Protein AF-A0A920T6Q7-F1 (afdb_monomer)

Secondary structure (DSSP, 8-state):
---PPPGGG---HHHHHTTSS----STTPPP-------HHHHHHHHHHHHTT-

Sequence (53 aa):
MKDGLVMNSVVELGEVISNKINGRTSDKQITVADLTGVAVQDIQIAKAVLSHL

Mean predicted aligned error: 6.09 Å

Solvent-accessible surface area (backbone atoms only — not comparable to full-atom values): 3798 Å² total; per-residue (Å²): 132,84,87,65,87,57,74,90,77,66,76,60,67,67,38,37,76,67,67,77,38,86,69,92,89,53,93,87,64,84,86,86,82,89,78,90,73,57,76,68,58,59,52,53,52,52,51,56,55,61,77,74,110

Foldseek 3Di:
DPDDDDCVPDDDPVCCVVVVDPDDDDPPDDDDDDCPDDPVVVVVVVVVVVVVD

Radius of gyration: 15.55 Å; Cα contacts (8 Å, |Δi|>4): 9; chains: 1; bounding box: 34×26×36 Å

pLDDT: mean 87.7, std 12.87, range [43.0, 97.94]

Structure (mmCIF, N/CA/C/O backbone):
data_AF-A0A920T6Q7-F1
#
_entry.id   AF-A0A920T6Q7-F1
#
loop_
_atom_site.group_PDB
_atom_site.id
_atom_site.type_symbol
_atom_site.label_atom_id
_atom_site.label_alt_id
_atom_site.label_comp_id
_atom_site.label_asym_id
_atom_site.label_entity_id
_atom_site.label_seq_id
_atom_site.pdbx_PDB_ins_code
_atom_site.Cartn_x
_atom_site.Cartn_y
_atom_site.Cartn_z
_atom_site.occupancy
_atom_site.B_iso_or_equiv
_atom_site.auth_seq_id
_atom_site.auth_comp_id
_atom_site.auth_asym_id
_atom_site.auth_atom_id
_atom_site.pdbx_PDB_model_num
ATOM 1 N N . MET A 1 1 ? 21.063 17.461 -15.836 1.00 43.00 1 MET A N 1
ATOM 2 C CA . MET A 1 1 ? 19.821 17.478 -15.033 1.00 43.00 1 MET A CA 1
ATOM 3 C C . MET A 1 1 ? 19.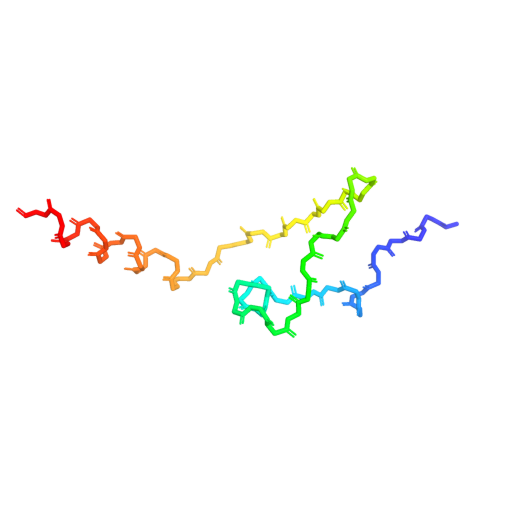597 16.058 -14.551 1.00 43.00 1 MET A C 1
ATOM 5 O O . MET A 1 1 ? 19.821 15.157 -15.343 1.00 43.00 1 MET A O 1
ATOM 9 N N . LYS A 1 2 ? 19.307 15.831 -13.265 1.00 48.75 2 LYS A N 1
ATOM 10 C CA . LYS A 1 2 ? 18.958 14.482 -12.793 1.00 48.75 2 LYS A CA 1
ATOM 11 C C . LYS A 1 2 ? 17.516 14.228 -13.217 1.00 48.75 2 LYS A C 1
ATOM 13 O O . LYS A 1 2 ? 16.647 14.990 -12.804 1.00 48.75 2 LYS A O 1
ATOM 18 N N . ASP A 1 3 ? 17.306 13.225 -14.059 1.00 57.31 3 ASP A N 1
ATOM 19 C CA . ASP A 1 3 ? 15.985 12.791 -14.506 1.00 57.31 3 ASP A CA 1
ATOM 20 C C . ASP A 1 3 ? 15.172 12.347 -13.281 1.00 57.31 3 ASP A C 1
ATOM 22 O O . ASP A 1 3 ? 15.365 11.260 -12.738 1.00 57.31 3 ASP A O 1
ATOM 26 N N . GLY A 1 4 ? 14.335 13.247 -12.764 1.00 61.00 4 GLY A N 1
ATOM 27 C CA . GLY A 1 4 ? 13.362 12.919 -11.728 1.00 61.00 4 GLY A CA 1
ATOM 28 C C . GLY A 1 4 ? 12.285 11.988 -12.285 1.00 61.00 4 GLY A C 1
ATOM 29 O O . GLY A 1 4 ? 12.065 11.938 -13.495 1.00 61.00 4 GLY A O 1
ATOM 30 N N . LEU A 1 5 ? 11.608 11.253 -11.400 1.00 63.38 5 LEU A N 1
ATOM 31 C CA . LEU A 1 5 ? 10.455 10.424 -11.761 1.00 63.38 5 LEU A CA 1
ATOM 32 C C . LEU A 1 5 ? 9.419 11.278 -12.507 1.00 63.38 5 LEU A C 1
ATOM 34 O O . LEU A 1 5 ? 8.926 12.277 -11.986 1.00 63.38 5 LEU A O 1
ATOM 38 N N . VAL A 1 6 ? 9.109 10.895 -13.743 1.00 70.31 6 VAL A N 1
ATOM 39 C CA . VAL A 1 6 ? 8.082 11.554 -14.554 1.00 70.31 6 VAL A CA 1
ATOM 40 C C . VAL A 1 6 ? 6.726 11.110 -14.008 1.00 70.31 6 VAL A C 1
ATOM 42 O O . VAL A 1 6 ? 6.510 9.914 -13.857 1.00 70.31 6 VAL A O 1
ATOM 45 N N . MET A 1 7 ? 5.790 12.024 -13.729 1.00 67.62 7 MET A N 1
ATOM 46 C CA . MET A 1 7 ? 4.487 11.666 -13.123 1.00 67.62 7 MET A CA 1
ATOM 47 C C . MET A 1 7 ? 3.718 10.578 -13.893 1.00 67.62 7 MET A C 1
ATOM 49 O O . MET A 1 7 ? 2.973 9.815 -13.291 1.00 67.62 7 MET A O 1
ATOM 53 N N . ASN A 1 8 ? 3.964 10.435 -15.198 1.00 70.50 8 ASN A N 1
ATOM 54 C CA . ASN A 1 8 ? 3.380 9.377 -16.026 1.00 70.50 8 ASN A CA 1
ATOM 55 C C . ASN A 1 8 ? 3.831 7.948 -15.653 1.00 70.50 8 ASN A C 1
ATOM 57 O O . ASN A 1 8 ? 3.270 6.995 -16.183 1.00 70.50 8 ASN A O 1
ATOM 61 N N . SER A 1 9 ? 4.840 7.773 -14.792 1.00 78.00 9 SER A N 1
ATOM 62 C CA . SER A 1 9 ? 5.253 6.460 -14.274 1.00 78.00 9 SER A CA 1
ATOM 63 C C . SER A 1 9 ? 4.682 6.134 -12.891 1.00 78.00 9 SER A C 1
ATOM 65 O O . SER A 1 9 ? 5.009 5.085 -12.340 1.00 78.00 9 SER A O 1
ATOM 67 N N . VAL A 1 10 ? 3.885 7.029 -12.298 1.00 88.44 10 VAL A N 1
ATOM 68 C CA . VAL A 1 10 ? 3.222 6.787 -11.011 1.00 88.44 10 VAL A CA 1
ATOM 69 C C . VAL A 1 10 ? 1.906 6.055 -11.265 1.00 88.44 10 VAL A C 1
ATOM 71 O O . VAL A 1 10 ? 1.138 6.439 -12.142 1.00 88.44 10 VAL A O 1
ATOM 74 N N . VAL A 1 11 ? 1.654 5.002 -10.492 1.00 91.19 11 VAL A N 1
ATOM 75 C CA . VAL A 1 11 ? 0.419 4.206 -10.544 1.00 91.19 11 VAL A CA 1
ATOM 76 C C . VAL A 1 11 ? -0.240 4.182 -9.171 1.00 91.19 11 VAL A C 1
ATOM 78 O O . VAL A 1 11 ? 0.439 4.324 -8.150 1.00 91.19 11 VAL A O 1
ATOM 81 N N . GLU A 1 12 ? -1.555 3.983 -9.124 1.00 91.81 12 GLU A N 1
ATOM 82 C CA . GLU A 1 12 ? -2.265 3.872 -7.852 1.00 91.81 12 GLU A CA 1
ATOM 83 C C . GLU A 1 12 ? -2.003 2.515 -7.187 1.00 91.81 12 GLU A C 1
ATOM 85 O O . GLU A 1 12 ? -2.111 1.453 -7.806 1.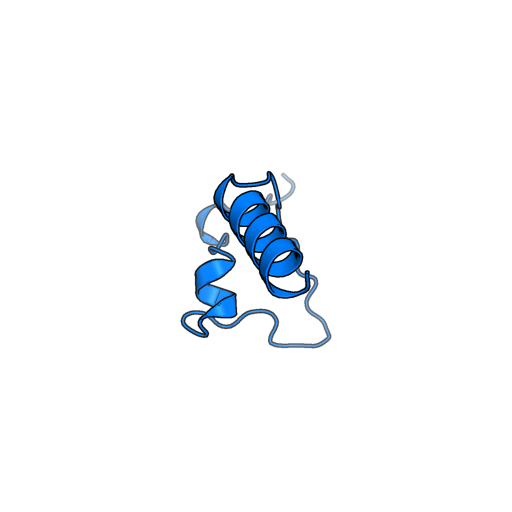00 91.81 12 GLU A O 1
ATOM 90 N N . LEU A 1 13 ? -1.743 2.521 -5.876 1.00 92.19 13 LEU A N 1
ATOM 91 C CA . LEU A 1 13 ? -1.536 1.286 -5.114 1.00 92.19 13 LEU A CA 1
ATOM 92 C C . LEU A 1 13 ? -2.755 0.346 -5.186 1.00 92.19 13 LEU A C 1
ATOM 94 O O . LEU A 1 13 ? -2.597 -0.874 -5.206 1.00 92.19 13 LEU A O 1
ATOM 98 N N . GLY A 1 14 ? -3.971 0.897 -5.270 1.00 91.88 14 GLY A N 1
ATOM 99 C CA . GLY A 1 14 ? -5.200 0.111 -5.404 1.00 91.88 14 GLY A CA 1
ATOM 100 C C . GLY A 1 14 ? -5.268 -0.702 -6.702 1.00 91.88 14 GLY A C 1
ATOM 101 O O . GLY A 1 14 ? -5.786 -1.821 -6.703 1.00 91.88 14 GLY A O 1
ATOM 102 N N . GLU A 1 15 ? -4.707 -0.196 -7.801 1.00 94.94 15 GLU A N 1
ATOM 103 C CA . GLU A 1 15 ? -4.643 -0.916 -9.080 1.00 94.94 15 GLU A CA 1
ATOM 104 C C . GLU A 1 15 ? -3.656 -2.083 -9.028 1.00 94.94 15 GLU A C 1
ATOM 106 O O . GLU A 1 15 ? -3.928 -3.143 -9.592 1.00 94.94 15 GLU A O 1
ATOM 111 N N . VAL A 1 16 ? -2.560 -1.922 -8.281 1.00 95.06 16 VAL A N 1
ATOM 112 C CA . VAL A 1 16 ? -1.596 -2.998 -8.021 1.00 95.06 16 VAL A CA 1
ATOM 113 C C . VAL A 1 16 ? -2.214 -4.079 -7.132 1.00 95.06 16 VAL A C 1
ATOM 115 O O . VAL A 1 16 ? -2.168 -5.2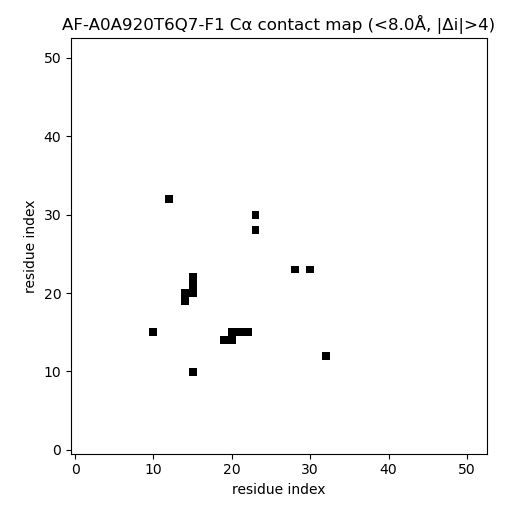56 -7.477 1.00 95.06 16 VAL A O 1
ATOM 118 N N . ILE A 1 17 ? -2.858 -3.699 -6.021 1.00 93.69 17 ILE A N 1
ATOM 119 C CA . ILE A 1 17 ? -3.510 -4.647 -5.093 1.00 93.69 17 ILE A CA 1
ATOM 120 C C . ILE A 1 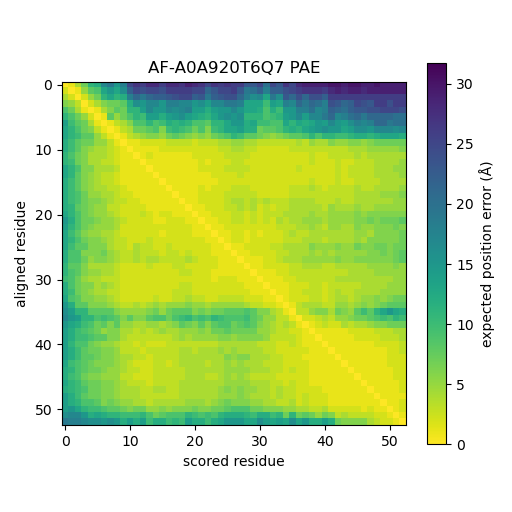17 ? -4.631 -5.433 -5.788 1.00 93.69 17 ILE A C 1
ATOM 122 O O . ILE A 1 17 ? -4.824 -6.617 -5.516 1.00 93.69 17 ILE A O 1
ATOM 126 N N . SER A 1 18 ? -5.368 -4.790 -6.696 1.00 96.12 18 SER A N 1
ATOM 127 C CA . SER A 1 18 ? -6.448 -5.429 -7.459 1.00 96.12 18 SER A CA 1
ATOM 128 C C . SER A 1 18 ? -5.972 -6.203 -8.695 1.00 96.12 18 SER A C 1
ATOM 130 O O . SER A 1 18 ? -6.811 -6.694 -9.449 1.00 96.12 18 SER A O 1
ATOM 132 N N . ASN A 1 19 ? -4.656 -6.338 -8.906 1.00 95.06 19 ASN A N 1
ATOM 133 C CA . ASN A 1 19 ? -4.038 -6.981 -10.073 1.00 95.06 19 ASN A CA 1
ATOM 134 C C . ASN A 1 19 ? -4.442 -6.370 -11.431 1.00 95.06 19 ASN A C 1
ATOM 136 O O . ASN A 1 19 ? -4.348 -7.035 -12.462 1.00 95.06 19 ASN A O 1
ATOM 140 N N . LYS A 1 20 ? -4.888 -5.108 -11.463 1.00 96.94 20 LYS A N 1
ATOM 141 C CA . LYS A 1 20 ? -5.144 -4.381 -12.720 1.00 96.94 20 LYS A CA 1
ATOM 142 C C . LYS A 1 20 ? -3.843 -3.958 -13.396 1.00 96.94 20 LYS A C 1
ATOM 144 O O . LYS A 1 20 ? -3.765 -3.933 -14.621 1.00 96.94 20 LYS A O 1
ATOM 149 N N . ILE A 1 21 ? -2.833 -3.632 -12.591 1.00 94.38 21 ILE A N 1
ATOM 150 C CA . ILE A 1 21 ? -1.489 -3.267 -13.037 1.00 94.38 21 ILE A CA 1
ATOM 151 C C . ILE A 1 21 ? -0.479 -4.146 -12.304 1.00 94.38 21 ILE A C 1
ATOM 153 O O . ILE A 1 21 ? -0.600 -4.388 -11.104 1.00 94.38 21 ILE A O 1
ATOM 157 N N . ASN A 1 22 ? 0.541 -4.614 -13.023 1.00 93.50 22 ASN A N 1
ATOM 158 C CA . ASN A 1 22 ? 1.641 -5.347 -12.407 1.00 93.50 22 ASN A CA 1
ATOM 159 C C . ASN A 1 22 ? 2.456 -4.420 -11.497 1.00 93.50 22 ASN A C 1
ATOM 161 O O . ASN A 1 22 ? 2.895 -3.354 -11.923 1.00 93.50 22 ASN A O 1
ATOM 165 N N . GLY A 1 23 ? 2.694 -4.858 -10.260 1.00 93.06 23 GLY A N 1
ATOM 166 C CA . GLY A 1 23 ? 3.649 -4.222 -9.355 1.00 93.06 23 GLY A CA 1
ATOM 167 C C . GLY A 1 23 ? 5.099 -4.561 -9.721 1.00 93.06 23 GLY A C 1
ATOM 168 O O . GLY A 1 23 ? 5.501 -4.539 -10.882 1.00 93.06 23 GLY A O 1
ATOM 169 N N . ARG A 1 24 ? 5.909 -4.911 -8.719 1.00 94.19 24 ARG A N 1
ATOM 170 C CA . ARG A 1 24 ? 7.294 -5.362 -8.926 1.00 94.19 24 ARG A CA 1
ATOM 171 C C . ARG A 1 24 ? 7.331 -6.679 -9.712 1.00 94.19 24 ARG A C 1
ATOM 173 O O . ARG A 1 24 ? 6.718 -7.653 -9.291 1.00 94.19 24 ARG A O 1
ATOM 180 N N . THR A 1 25 ? 8.095 -6.729 -10.804 1.00 95.50 25 THR A N 1
ATOM 181 C CA . THR A 1 25 ? 8.196 -7.904 -11.696 1.00 95.50 25 THR A CA 1
ATOM 182 C C . THR A 1 25 ? 9.571 -8.572 -11.700 1.00 95.50 25 THR A C 1
ATOM 184 O O . THR A 1 25 ? 9.729 -9.645 -12.277 1.00 95.50 25 THR A O 1
ATOM 187 N N . SER A 1 26 ? 10.585 -7.960 -11.084 1.00 96.94 26 SER A N 1
ATOM 188 C CA . SER A 1 26 ? 11.955 -8.481 -11.080 1.00 96.94 26 SER A CA 1
ATOM 189 C C . SER A 1 26 ? 12.697 -8.142 -9.797 1.00 96.94 26 SER A C 1
ATOM 191 O O . SER A 1 26 ? 12.499 -7.077 -9.211 1.00 96.94 26 SER A O 1
ATOM 193 N N . ASP A 1 27 ? 13.634 -9.011 -9.411 1.00 96.56 27 ASP A N 1
ATOM 194 C CA . ASP A 1 27 ? 14.424 -8.828 -8.197 1.00 96.56 27 ASP A CA 1
ATOM 195 C C . ASP A 1 27 ? 15.404 -7.656 -8.226 1.00 96.56 27 ASP A C 1
ATOM 197 O O . ASP A 1 27 ? 15.835 -7.167 -7.183 1.00 96.56 27 ASP A O 1
ATOM 201 N N . LYS A 1 28 ? 15.716 -7.155 -9.421 1.00 96.88 28 LYS A N 1
ATOM 202 C CA . LYS A 1 28 ? 16.600 -5.999 -9.599 1.00 96.88 28 LYS A CA 1
ATOM 203 C C . LYS A 1 28 ? 15.866 -4.660 -9.477 1.00 96.88 28 LYS A C 1
ATOM 205 O O . LYS A 1 28 ? 16.518 -3.621 -9.456 1.00 96.88 28 LYS A O 1
ATOM 210 N N . GLN A 1 29 ? 14.531 -4.664 -9.437 1.00 93.56 29 GLN A N 1
ATOM 211 C CA . GLN A 1 29 ? 13.735 -3.441 -9.348 1.00 93.56 29 GLN A CA 1
ATOM 212 C C . GLN A 1 29 ? 13.662 -2.926 -7.910 1.00 93.56 29 GLN A C 1
ATOM 214 O O . GLN A 1 29 ? 13.387 -3.684 -6.973 1.00 93.56 29 GLN A O 1
ATOM 219 N N . ILE A 1 30 ? 13.837 -1.613 -7.773 1.00 91.00 30 ILE A N 1
ATOM 220 C CA . ILE A 1 30 ? 13.559 -0.856 -6.554 1.00 91.00 30 ILE A CA 1
ATOM 221 C C . ILE A 1 30 ? 12.204 -0.177 -6.744 1.00 91.00 30 ILE A C 1
ATOM 223 O O . ILE A 1 30 ? 12.004 0.554 -7.712 1.00 91.00 30 ILE A O 1
ATOM 227 N N . THR A 1 31 ? 11.280 -0.425 -5.823 1.00 91.69 31 THR A N 1
ATOM 228 C CA . THR A 1 31 ? 9.954 0.200 -5.801 1.00 91.69 31 THR A CA 1
ATOM 229 C C . THR A 1 31 ? 9.905 1.276 -4.731 1.00 91.69 31 THR A C 1
ATOM 231 O O . THR A 1 31 ? 10.354 1.048 -3.609 1.00 91.69 31 THR A O 1
ATOM 234 N N . VAL A 1 32 ? 9.316 2.422 -5.060 1.00 90.69 32 VAL A N 1
ATOM 235 C CA . VAL A 1 32 ? 9.029 3.496 -4.107 1.00 90.69 32 VAL A CA 1
ATOM 236 C C . VAL A 1 32 ? 7.520 3.672 -4.061 1.00 90.69 32 VAL A C 1
ATOM 238 O O . VAL A 1 32 ? 6.883 3.759 -5.108 1.00 90.69 32 VAL A O 1
ATOM 241 N N . ALA A 1 33 ? 6.959 3.700 -2.857 1.00 91.25 33 ALA A N 1
ATOM 242 C CA . ALA A 1 33 ? 5.557 4.007 -2.632 1.00 91.25 33 ALA A CA 1
ATOM 243 C C . ALA A 1 33 ? 5.480 5.289 -1.810 1.00 91.25 33 ALA A C 1
ATOM 245 O O . ALA A 1 33 ? 6.068 5.364 -0.730 1.00 91.25 33 ALA A O 1
ATOM 246 N N . ASP A 1 34 ? 4.768 6.281 -2.331 1.00 88.88 34 ASP A N 1
ATOM 247 C CA . ASP A 1 34 ? 4.398 7.454 -1.554 1.00 88.88 34 ASP A CA 1
ATOM 248 C C . ASP A 1 34 ? 3.068 7.171 -0.849 1.00 88.88 34 ASP A C 1
ATOM 250 O O . ASP A 1 34 ? 2.049 6.915 -1.491 1.00 88.88 34 ASP A O 1
ATOM 254 N N . LEU A 1 35 ? 3.100 7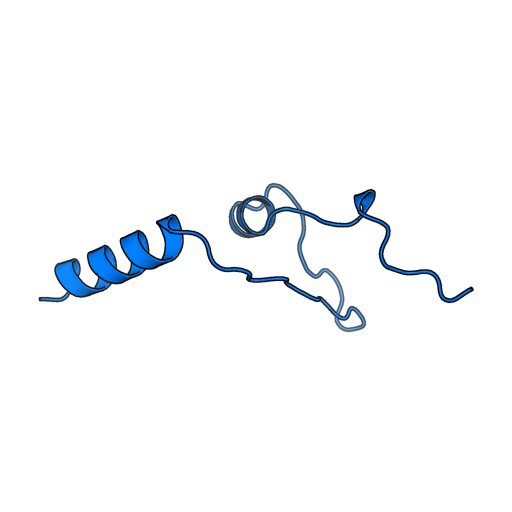.138 0.482 1.00 87.44 35 LEU A N 1
ATOM 255 C CA . LEU A 1 35 ? 1.966 6.781 1.332 1.00 87.44 35 LEU A CA 1
ATOM 256 C C . LEU A 1 35 ? 1.574 7.988 2.182 1.00 87.44 35 LEU A C 1
ATOM 258 O O . LEU A 1 35 ? 1.597 7.927 3.409 1.00 87.44 35 LEU A O 1
ATOM 262 N N . THR A 1 36 ? 1.190 9.084 1.526 1.00 83.56 36 THR A N 1
ATOM 263 C CA . THR A 1 36 ? 0.741 10.331 2.180 1.00 83.56 36 THR A CA 1
ATOM 264 C C . THR A 1 36 ? -0.499 10.175 3.074 1.00 83.56 36 THR A C 1
ATOM 266 O O . THR A 1 36 ? -0.865 11.121 3.766 1.00 83.56 36 THR A O 1
ATOM 269 N N . GLY A 1 37 ? -1.096 8.977 3.128 1.00 81.19 37 GLY A N 1
ATOM 270 C CA . GLY A 1 37 ? -2.224 8.628 3.988 1.00 81.19 37 GLY A CA 1
ATOM 271 C C . GLY A 1 37 ? -3.556 9.085 3.395 1.00 81.19 37 GLY A C 1
ATOM 272 O O . GLY A 1 37 ? -3.713 10.221 2.959 1.00 81.19 37 GLY A O 1
ATOM 273 N N . VAL A 1 38 ? -4.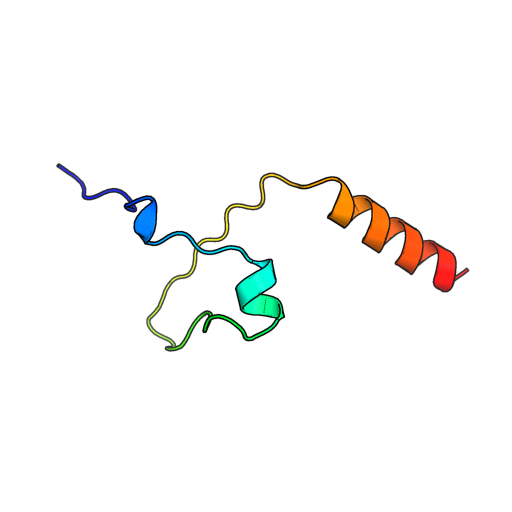546 8.190 3.372 1.00 88.69 38 VAL A N 1
ATOM 274 C CA . VAL A 1 38 ? -5.921 8.517 2.960 1.00 88.69 38 VAL A CA 1
ATOM 275 C C . VAL A 1 38 ? -6.901 8.022 4.013 1.00 88.69 38 VAL A C 1
ATOM 277 O O . VAL A 1 38 ? -6.743 6.920 4.531 1.00 88.69 38 VAL A O 1
ATOM 280 N N . ALA A 1 39 ? -7.957 8.794 4.279 1.00 91.69 39 ALA A N 1
ATOM 281 C CA . ALA A 1 39 ? -8.920 8.507 5.350 1.00 91.69 39 ALA A CA 1
ATOM 282 C C . ALA A 1 39 ? -9.564 7.106 5.265 1.00 91.69 39 ALA A C 1
ATOM 284 O O . ALA A 1 39 ? -9.967 6.532 6.275 1.00 91.69 39 ALA A O 1
ATOM 285 N N . VAL A 1 40 ? -9.649 6.517 4.064 1.00 91.19 40 VAL A N 1
ATOM 286 C CA . VAL A 1 40 ? -10.164 5.149 3.888 1.00 91.19 40 VAL A CA 1
ATOM 287 C C . VAL A 1 40 ? -9.299 4.096 4.594 1.00 91.19 40 VAL A C 1
ATOM 289 O O . VAL A 1 40 ? -9.846 3.091 5.048 1.00 91.19 40 VAL A O 1
ATOM 292 N N . GLN A 1 41 ? -7.986 4.318 4.726 1.00 92.00 41 GLN A N 1
ATOM 293 C CA . GLN A 1 41 ? -7.074 3.390 5.406 1.00 92.00 41 GLN A CA 1
ATOM 294 C C . GLN A 1 41 ? -7.414 3.290 6.895 1.00 92.00 41 GLN A C 1
ATOM 296 O O . GLN A 1 41 ? -7.602 2.184 7.405 1.00 92.00 41 GLN A O 1
ATOM 301 N N . ASP A 1 42 ? -7.609 4.432 7.553 1.00 95.06 42 ASP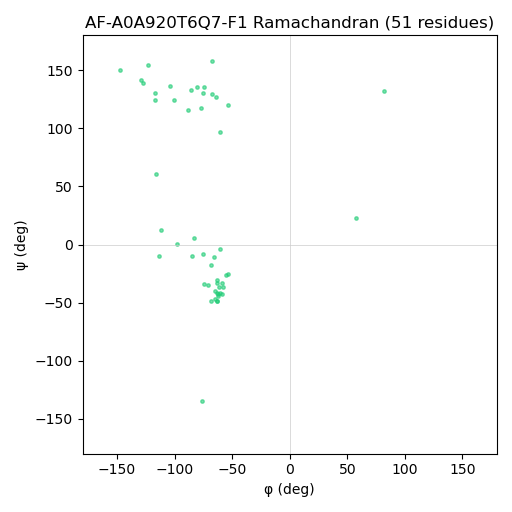 A N 1
ATOM 302 C CA . ASP A 1 42 ? -7.967 4.491 8.973 1.00 95.06 42 ASP A CA 1
ATOM 303 C C . ASP A 1 42 ? -9.302 3.788 9.245 1.00 95.06 42 ASP A C 1
ATOM 305 O O . ASP A 1 42 ? -9.428 3.006 10.189 1.00 95.06 42 ASP A O 1
ATOM 309 N N . ILE A 1 43 ? -10.295 3.993 8.371 1.00 95.75 43 ILE A N 1
ATOM 310 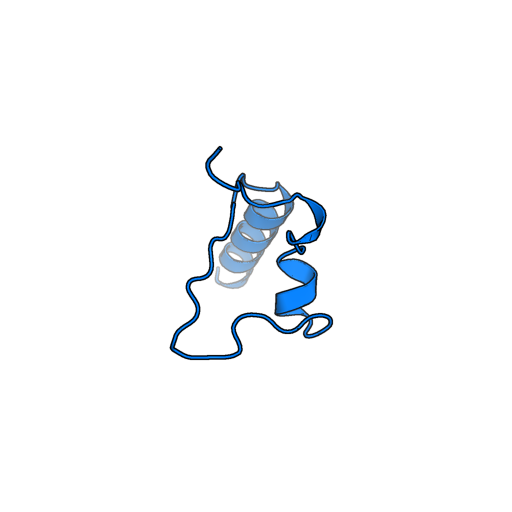C CA . ILE A 1 43 ? -11.607 3.343 8.487 1.00 95.75 43 ILE A CA 1
ATOM 311 C C . ILE A 1 43 ? -11.484 1.818 8.372 1.00 95.75 43 ILE A C 1
ATOM 313 O O . ILE A 1 43 ? -12.134 1.099 9.133 1.00 95.75 43 ILE A O 1
ATOM 317 N N . GLN A 1 44 ? -10.676 1.297 7.438 1.00 94.69 44 GLN A N 1
ATOM 318 C CA . GLN A 1 44 ? -10.504 -0.157 7.316 1.00 94.69 44 GLN A CA 1
ATOM 319 C C . GLN A 1 44 ? -9.827 -0.753 8.553 1.00 94.69 44 GLN A C 1
ATOM 321 O O . GLN A 1 44 ? -10.257 -1.808 9.019 1.00 94.69 44 GLN A O 1
ATOM 326 N N . ILE A 1 45 ? -8.830 -0.066 9.119 1.00 95.00 45 ILE A N 1
ATOM 327 C CA . ILE A 1 45 ? -8.167 -0.499 10.356 1.00 95.00 45 ILE A CA 1
ATOM 328 C C . ILE A 1 45 ? -9.167 -0.517 11.516 1.00 95.00 45 ILE A C 1
ATOM 330 O O . ILE A 1 45 ? -9.285 -1.530 12.204 1.00 95.00 45 ILE A O 1
ATOM 334 N N . ALA A 1 46 ? -9.94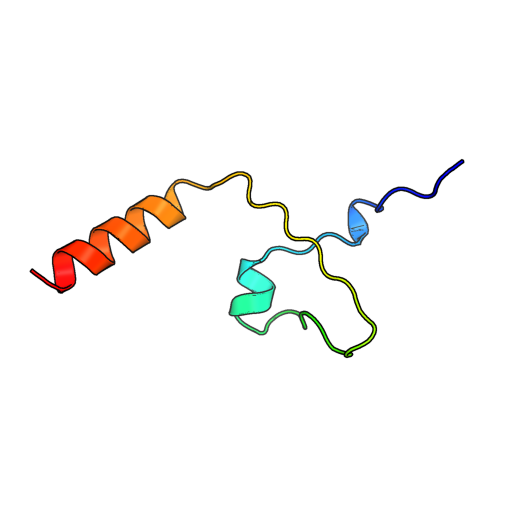5 0.552 11.699 1.00 97.81 46 ALA A N 1
ATOM 335 C CA . ALA A 1 46 ? -10.949 0.627 12.759 1.00 97.81 46 ALA A CA 1
ATOM 336 C C . ALA A 1 46 ? -11.998 -0.493 12.649 1.00 97.81 46 ALA A C 1
ATOM 338 O O . ALA A 1 46 ? -12.335 -1.130 13.647 1.00 97.81 46 ALA A O 1
ATOM 339 N N . LYS A 1 47 ? -12.477 -0.785 11.432 1.00 97.88 47 LYS A N 1
ATOM 340 C CA . LYS A 1 47 ? -13.397 -1.904 11.180 1.00 97.88 47 LYS A CA 1
ATOM 341 C C . LYS A 1 47 ? -12.776 -3.255 11.523 1.00 97.88 47 LYS A C 1
ATOM 343 O O . LYS A 1 47 ? -13.454 -4.083 12.121 1.00 97.88 47 LYS A O 1
ATOM 348 N N . ALA A 1 48 ? -11.521 -3.476 11.134 1.00 97.19 48 ALA A N 1
ATOM 349 C CA . ALA A 1 48 ? -10.816 -4.715 11.432 1.00 97.19 48 ALA A CA 1
ATOM 350 C C . ALA A 1 48 ? -10.643 -4.901 12.944 1.00 97.19 48 ALA A C 1
ATOM 352 O O . ALA A 1 48 ? -10.865 -5.994 13.442 1.00 97.19 48 ALA A O 1
ATOM 353 N N . VAL A 1 49 ? -10.313 -3.847 13.695 1.00 97.56 49 VAL A N 1
ATOM 354 C CA . VAL A 1 49 ? -10.248 -3.925 15.164 1.00 97.56 49 VAL A CA 1
ATOM 355 C C . VAL A 1 49 ? -11.621 -4.251 15.749 1.00 97.56 49 VAL A C 1
ATOM 357 O O . VAL A 1 49 ? -11.737 -5.183 16.537 1.00 97.56 49 VAL A O 1
ATOM 360 N N . LEU A 1 50 ? -12.668 -3.539 15.318 1.00 97.94 50 LEU A N 1
ATOM 361 C CA . LEU A 1 50 ? -14.037 -3.758 15.791 1.00 97.94 50 LEU A CA 1
ATOM 362 C C . LEU A 1 50 ? -14.530 -5.191 15.543 1.00 97.94 50 LEU A C 1
ATOM 364 O O . LEU A 1 50 ? -15.249 -5.728 16.373 1.00 97.94 50 LEU A O 1
ATOM 368 N N . SER A 1 51 ? -14.152 -5.821 14.426 1.00 96.62 51 SER A N 1
ATOM 369 C CA . SER A 1 51 ? -14.570 -7.194 14.112 1.00 96.62 51 SER A CA 1
ATOM 370 C C . SER A 1 51 ? -13.847 -8.279 14.917 1.00 96.62 51 SER A C 1
ATOM 372 O O . SER A 1 51 ? -14.196 -9.448 14.777 1.00 96.62 51 SER A O 1
ATOM 374 N N . HIS A 1 52 ? -12.815 -7.921 15.684 1.00 91.44 52 HIS A N 1
ATOM 375 C CA . HIS A 1 52 ? -12.058 -8.833 16.550 1.00 91.44 52 HIS A CA 1
ATOM 376 C C . HIS A 1 52 ? -12.278 -8.541 18.048 1.00 91.44 52 HIS A C 1
ATOM 378 O O . HIS A 1 52 ? -11.529 -9.059 18.879 1.00 91.44 52 HIS A O 1
ATOM 384 N N . LEU A 1 53 ? -13.277 -7.714 18.382 1.00 79.94 53 LEU A N 1
ATOM 385 C CA . LEU A 1 53 ? -13.823 -7.554 19.736 1.00 79.94 53 LEU A CA 1
ATOM 386 C C . LEU A 1 53 ? -14.935 -8.579 19.981 1.00 79.94 53 LEU A C 1
ATOM 388 O O . LEU A 1 53 ? -14.994 -9.093 21.119 1.00 79.94 53 LEU A O 1
#